Protein 2CGQ (pdb70)

Solvent-accessible surface area: 4655 Å² total; per-residue (Å²): 100,48,86,128,29,0,30,55,7,0,49,141,12,25,220,40,137,106,57,15,72,49,112,20,48,1,81,120,64,12,47,4,72,96,113,68,51,134,62,0,20,43,45,0,45,124,87,39,133,16,61,20,61,162,172,76,25,118,92,18,126,34,0,15,50,1,16,85,20,0,42,11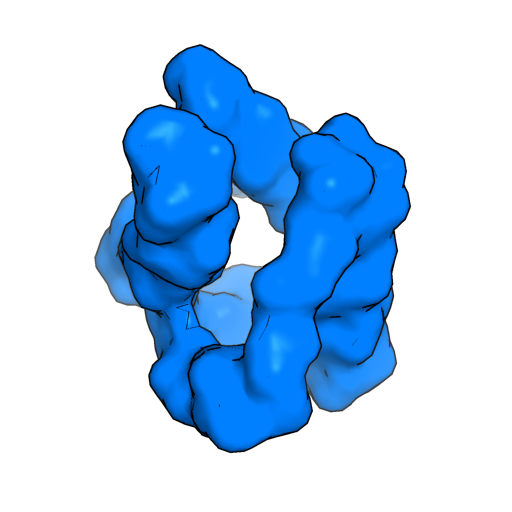8,126,153

Sequence (74 aa):
AMEEAINATIQRILRTDRGITANQVLVDDLGFDSLKLFQLITELEDEFDIAISFRDAQQNIKTVGDVYTSVAVWF

Secondary structure (DSSP, 8-state):
-HHHHHHHHHHHHHT--S---TT-BTTTTT---HHHHHHHHHHHHHHHT----HHHHHH--BHHHHHHHHHTT-

CATH classification: 1.10.1200.10

Structure (mmCIF, N/CA/C/O backbone):
data_2CGQ
#
_entry.id   2CGQ
#
_cell.length_a   45.222
_cell.length_b   45.222
_cell.length_c   78.152
_cell.angle_alpha   90.00
_cell.angle_beta   90.00
_cell.angle_gamma   120.00
#
_symmetry.space_group_name_H-M   'P 32 2 1'
#
loop_
_entity.id
_entity.type
_entity.pdbx_description
1 polymer 'ACYL CARRIER PROTEIN ACPA'
2 water water
#
loop_
_atom_site.group_PDB
_atom_site.id
_atom_site.type_symbol
_atom_site.label_atom_id
_atom_site.label_alt_id
_atom_site.label_comp_id
_atom_site.label_asym_id
_atom_site.label_entity_id
_atom_site.label_seq_id
_atom_site.pdbx_PDB_ins_code
_atom_site.Cartn_x
_atom_site.Cartn_y
_atom_site.Cartn_z
_atom_site.occupancy
_atom_site.B_iso_or_equiv
_atom_site.auth_seq_id
_atom_site.auth_comp_id
_atom_site.auth_asym_id
_atom_site.auth_atom_id
_atom_site.pdbx_PDB_model_num
ATOM 1 N N . ALA A 1 26 ? 5.186 5.160 18.128 1.00 40.22 0 ALA A N 1
ATOM 2 C CA . ALA A 1 26 ? 3.788 5.490 18.595 1.00 39.84 0 ALA A CA 1
ATOM 3 C C . ALA A 1 26 ? 3.846 6.358 19.833 1.00 39.93 0 ALA A C 1
ATOM 4 O O . ALA A 1 26 ? 3.565 7.575 19.773 1.00 39.61 0 ALA A O 1
ATOM 6 N N . MET A 1 27 ? 4.211 5.741 20.961 1.00 39.04 1 MET A N 1
ATOM 7 C CA . MET A 1 27 ? 4.697 6.518 22.101 1.00 37.76 1 MET A CA 1
ATOM 8 C C . MET A 1 27 ? 5.934 7.296 21.647 1.00 35.08 1 MET A C 1
ATOM 9 O O . MET A 1 27 ? 6.115 8.482 21.941 1.00 32.12 1 MET A O 1
ATOM 14 N N . GLU A 1 28 ? 6.811 6.616 20.948 1.00 34.09 2 GLU A N 1
ATOM 15 C CA . GLU A 1 28 ? 8.037 7.250 20.481 1.00 35.67 2 GLU A CA 1
ATOM 16 C C . GLU A 1 28 ? 7.781 8.376 19.508 1.00 34.54 2 GLU A C 1
ATOM 17 O O . GLU A 1 28 ? 8.457 9.402 19.591 1.00 34.69 2 GLU A O 1
ATOM 23 N N . GLU A 1 29 ? 6.838 8.178 18.584 1.00 33.91 3 GLU A N 1
ATOM 24 C CA . GLU A 1 29 ? 6.469 9.223 17.618 1.00 34.01 3 GLU A CA 1
ATOM 25 C C . GLU A 1 29 ? 5.944 10.468 18.308 1.00 32.84 3 GLU A C 1
ATOM 26 O O . GLU A 1 29 ? 6.249 11.589 17.903 1.00 31.44 3 GLU A O 1
ATOM 32 N N . ALA A 1 30 ? 5.124 10.267 19.333 1.00 31.05 4 ALA A N 1
AT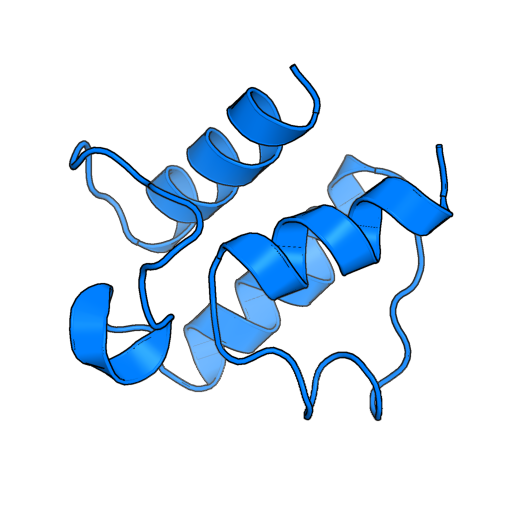OM 33 C CA . ALA A 1 30 ? 4.618 11.370 20.136 1.00 30.61 4 ALA A CA 1
ATOM 34 C C . ALA A 1 30 ? 5.720 12.087 20.881 1.00 29.35 4 ALA A C 1
ATOM 35 O O . ALA A 1 30 ? 5.734 13.320 20.971 1.00 28.44 4 ALA A O 1
ATOM 37 N N . ILE A 1 31 ? 6.680 11.333 21.424 1.00 28.82 5 ILE A N 1
ATOM 38 C CA . ILE A 1 31 ? 7.772 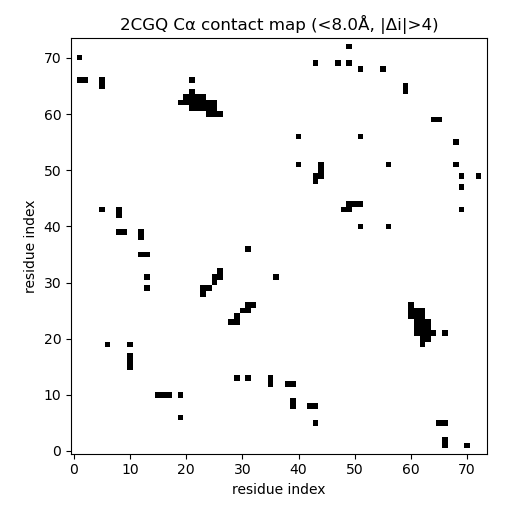11.993 22.143 1.00 28.91 5 ILE A CA 1
ATOM 39 C C . ILE A 1 31 ? 8.593 12.808 21.157 1.00 28.81 5 ILE A C 1
ATOM 40 O O . ILE A 1 31 ? 9.000 13.936 21.467 1.00 30.20 5 ILE A O 1
ATOM 45 N N . ASN A 1 32 ? 8.837 12.250 19.963 1.00 30.61 6 ASN A N 1
ATOM 46 C CA . ASN A 1 32 ? 9.578 12.962 18.914 1.00 29.06 6 ASN A CA 1
ATOM 47 C C . ASN A 1 32 ? 8.883 14.235 18.528 1.00 29.74 6 ASN A C 1
ATOM 48 O O . ASN A 1 32 ? 9.527 15.280 18.395 1.00 29.75 6 ASN A O 1
ATOM 53 N N . ALA A 1 33 ? 7.566 14.166 18.350 1.00 29.26 7 ALA A N 1
ATOM 54 C CA . ALA A 1 33 ? 6.774 15.371 18.002 1.00 28.39 7 ALA A CA 1
ATOM 55 C C . ALA A 1 33 ? 6.924 16.457 19.082 1.00 28.66 7 ALA A C 1
ATOM 56 O O . ALA A 1 33 ? 7.062 17.628 18.730 1.00 27.83 7 ALA A O 1
ATOM 58 N N . THR A 1 34 ? 6.903 16.068 20.362 1.00 28.08 8 THR A N 1
ATOM 59 C CA . THR A 1 34 ? 7.041 17.032 21.472 1.00 27.82 8 THR A CA 1
ATOM 60 C C . THR A 1 34 ? 8.439 17.651 21.438 1.00 26.36 8 THR A C 1
ATOM 61 O O . THR A 1 34 ? 8.629 18.881 21.596 1.00 25.24 8 THR A O 1
ATOM 65 N N . ILE A 1 35 ? 9.443 16.795 21.266 1.00 26.23 9 ILE A N 1
ATOM 66 C CA . ILE A 1 35 ? 10.813 17.280 21.089 1.00 25.64 9 ILE A CA 1
ATOM 67 C C . ILE A 1 35 ? 10.913 18.290 19.934 1.00 26.98 9 ILE A C 1
ATOM 68 O O . ILE A 1 35 ? 11.476 19.367 20.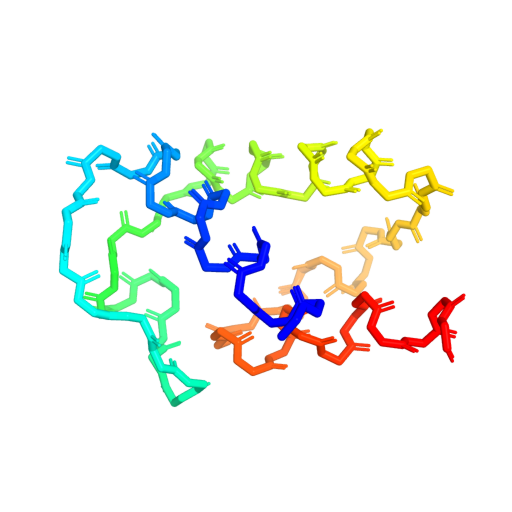058 1.00 26.13 9 ILE A O 1
ATOM 73 N N . GLN A 1 36 ? 10.347 17.931 18.790 1.00 28.17 10 GLN A N 1
ATOM 74 C CA . GLN A 1 36 ? 10.323 18.854 17.661 1.00 28.54 10 GLN A CA 1
ATOM 75 C C . GLN A 1 36 ? 9.580 20.152 17.931 1.00 29.22 10 GLN A C 1
ATOM 76 O O . GLN A 1 36 ? 10.022 21.215 17.474 1.00 29.54 10 GLN A O 1
ATOM 82 N N . ARG A 1 37 ? 8.447 20.078 18.632 1.00 29.46 11 ARG A N 1
ATOM 83 C CA . ARG A 1 37 ? 7.667 21.272 18.937 1.00 29.79 11 ARG A CA 1
ATOM 84 C C . ARG A 1 37 ? 8.525 22.227 19.803 1.00 29.64 11 ARG A C 1
ATOM 85 O O . ARG A 1 37 ? 8.652 23.416 19.513 1.00 28.31 11 ARG A O 1
ATOM 93 N N . ILE A 1 38 ? 9.130 21.686 20.857 1.00 28.60 12 ILE A N 1
ATOM 94 C CA . ILE A 1 38 ? 9.980 22.481 21.765 1.00 28.66 12 ILE A CA 1
ATOM 95 C C . ILE A 1 38 ?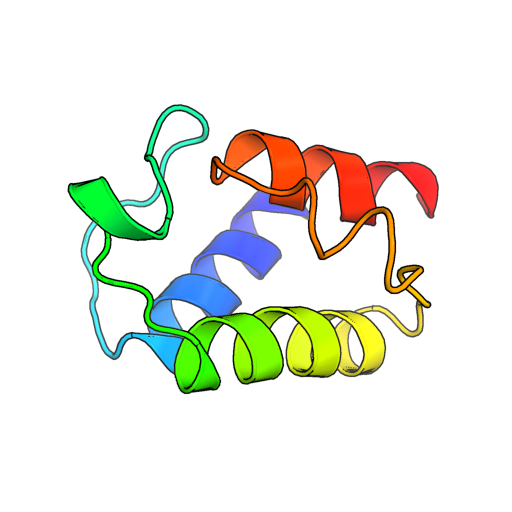 11.181 23.097 21.087 1.00 28.37 12 ILE A C 1
ATOM 96 O O . ILE A 1 38 ? 11.485 24.285 21.306 1.00 29.01 12 ILE A O 1
ATOM 101 N N . LEU A 1 39 ? 11.847 22.361 20.230 1.00 29.33 13 LEU A N 1
ATOM 102 C CA . LEU A 1 39 ? 13.020 22.879 19.554 1.00 29.46 13 LEU A CA 1
ATOM 103 C C . LEU A 1 39 ? 12.663 23.652 18.262 1.00 30.28 13 LEU A C 1
ATOM 104 O O . LEU A 1 39 ? 13.552 24.266 17.650 1.00 29.26 13 LEU A O 1
ATOM 109 N N . ARG A 1 40 ? 11.392 23.620 17.835 1.00 30.54 14 ARG A N 1
ATOM 110 C CA . ARG A 1 40 ? 11.024 24.228 16.551 1.00 30.58 14 ARG A CA 1
ATOM 111 C C . ARG A 1 40 ? 11.875 23.719 15.379 1.00 31.00 14 ARG A C 1
ATOM 112 O O . ARG A 1 40 ? 12.411 24.504 14.572 1.00 31.39 14 ARG A O 1
ATOM 120 N N . THR A 1 41 ? 11.959 22.414 15.244 1.00 30.69 15 THR A N 1
ATOM 121 C CA . THR A 1 41 ? 12.712 21.798 14.144 1.00 32.54 15 THR A CA 1
ATOM 122 C C . THR A 1 41 ? 11.895 20.694 13.506 1.00 32.94 15 THR A C 1
ATOM 123 O O . THR A 1 41 ? 10.966 20.185 14.118 1.00 33.35 15 THR A O 1
ATOM 127 N N . ASP A 1 42 ? 12.211 20.371 12.262 1.00 32.08 16 ASP A N 1
ATOM 128 C CA . ASP A 1 42 ? 11.612 19.219 11.577 1.00 33.05 16 ASP A CA 1
ATOM 129 C C . ASP A 1 42 ? 12.649 18.132 11.375 1.00 33.07 16 ASP A C 1
ATOM 130 O O . ASP A 1 42 ? 12.386 17.123 10.689 1.00 32.99 16 ASP A O 1
ATOM 135 N N . ARG A 1 43 ? 13.844 18.332 11.934 1.00 32.25 17 ARG A N 1
ATOM 136 C CA . ARG A 1 43 ? 14.865 17.312 11.828 1.00 32.70 17 ARG A CA 1
ATOM 137 C C . ARG A 1 43 ? 14.396 16.003 12.433 1.00 31.37 17 ARG A C 1
ATOM 138 O O . ARG A 1 43 ? 13.649 15.987 13.421 1.00 30.88 17 ARG A O 1
ATOM 146 N N . GLY A 1 44 ? 14.852 14.903 11.855 1.00 29.56 18 GLY A N 1
ATOM 147 C CA . GLY A 1 44 ? 14.553 13.599 12.396 1.00 28.83 18 GLY A CA 1
ATOM 148 C C . GLY A 1 44 ? 15.146 13.402 13.791 1.00 28.36 18 GLY A C 1
ATOM 149 O O . GLY A 1 44 ? 16.269 13.847 14.095 1.00 28.06 18 GLY A O 1
ATOM 150 N N . ILE A 1 45 ? 14.383 12.724 14.644 1.00 26.70 19 ILE A N 1
ATOM 151 C CA . ILE A 1 45 ? 14.789 12.456 16.038 1.00 26.39 19 ILE A CA 1
ATOM 152 C C . ILE A 1 45 ? 15.053 10.977 16.228 1.00 25.54 19 ILE A C 1
ATOM 153 O O . ILE A 1 45 ? 14.202 10.177 15.895 1.00 25.76 19 ILE A O 1
ATOM 158 N N . THR A 1 46 ? 16.211 10.609 16.770 1.00 24.48 20 THR A N 1
ATOM 159 C CA . THR A 1 46 ? 16.566 9.206 16.979 1.00 25.00 20 THR A CA 1
ATOM 160 C C . THR A 1 46 ? 17.095 8.974 18.376 1.00 23.12 20 THR A C 1
ATOM 161 O O . THR A 1 46 ? 17.633 9.881 18.993 1.00 24.51 20 THR A O 1
ATOM 165 N N . ALA A 1 47 ? 16.949 7.734 18.868 1.00 24.07 21 ALA A N 1
ATOM 166 C CA . ALA A 1 47 ? 17.218 7.410 20.226 1.00 23.60 21 ALA A CA 1
ATOM 167 C C . ALA A 1 47 ? 18.648 7.645 20.691 1.00 24.21 21 ALA A C 1
ATOM 168 O O . ALA A 1 47 ? 18.866 7.853 21.857 1.00 24.96 21 ALA A O 1
ATOM 170 N N . ASN A 1 48 ? 19.619 7.633 19.761 1.00 23.99 22 ASN A N 1
ATOM 171 C CA . ASN A 1 48 ? 21.038 7.896 20.082 1.00 23.08 22 ASN A CA 1
ATOM 172 C C . ASN A 1 48 ? 21.403 9.361 20.282 1.00 23.98 22 ASN A C 1
ATOM 173 O O . ASN A 1 48 ? 22.479 9.666 20.839 1.00 24.77 22 ASN A O 1
ATOM 178 N N . GLN A 1 49 ? 20.532 10.279 19.886 1.00 25.01 23 GLN A N 1
ATOM 179 C CA . GLN A 1 49 ? 20.846 11.718 19.960 1.00 25.83 23 GLN A CA 1
ATOM 180 C C . GLN A 1 49 ? 20.960 12.205 21.378 1.00 26.48 23 GLN A C 1
ATOM 181 O O . GLN A 1 49 ? 20.063 11.973 22.214 1.00 27.33 23 GLN A O 1
ATOM 187 N N . VAL A 1 50 ? 22.095 12.851 21.641 1.00 26.46 24 VAL A N 1
ATOM 188 C CA . VAL A 1 50 ? 22.362 13.531 22.900 1.00 25.95 24 VAL A CA 1
ATOM 189 C C . VAL A 1 50 ? 21.571 14.837 22.939 1.00 26.31 24 VAL A C 1
ATOM 190 O O . VAL A 1 50 ? 21.730 15.675 22.052 1.00 26.04 24 VAL A O 1
ATOM 194 N N . LEU A 1 51 ? 20.733 15.021 23.954 1.00 26.91 25 LEU A N 1
ATOM 195 C CA . LEU A 1 51 ? 19.766 16.148 23.972 1.00 27.14 25 LEU A CA 1
ATOM 196 C C . LEU A 1 51 ? 20.470 17.485 23.862 1.00 27.59 25 LEU A C 1
ATOM 197 O O . LEU A 1 51 ? 20.148 18.318 23.006 1.00 28.38 25 LEU A O 1
ATOM 202 N N . VAL A 1 52 ? 21.492 17.640 24.660 1.00 28.02 26 VAL A N 1
ATOM 203 C CA . VAL A 1 52 ? 22.309 18.861 24.609 1.00 28.85 26 VAL A CA 1
ATOM 204 C C . VAL A 1 52 ? 23.212 18.891 23.380 1.00 27.98 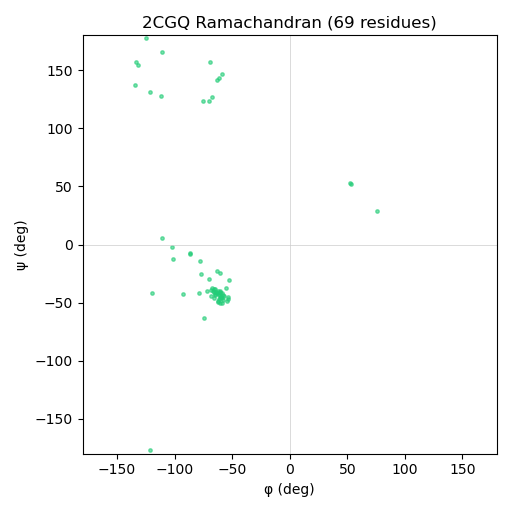26 VAL A C 1
ATOM 205 O O . VAL A 1 52 ? 23.040 19.765 22.543 1.00 28.40 26 VAL A O 1
ATOM 209 N N . ASP A 1 53 ? 24.152 17.946 23.267 1.00 27.57 27 ASP A N 1
ATOM 210 C CA . ASP A 1 53 ? 25.219 18.040 22.262 1.00 28.49 27 ASP A CA 1
ATOM 211 C C . ASP A 1 53 ? 24.721 17.957 20.836 1.00 28.58 27 ASP A C 1
ATOM 212 O O . ASP A 1 53 ? 25.242 18.648 19.943 1.00 28.60 27 ASP A O 1
ATOM 217 N N . ASP A 1 54 ? 23.721 17.110 20.599 1.00 27.38 28 ASP A N 1
ATOM 218 C CA . ASP A 1 54 ? 23.182 16.897 19.252 1.00 27.93 28 ASP A CA 1
ATOM 219 C C . ASP A 1 54 ? 21.992 17.765 18.871 1.00 27.95 28 ASP A C 1
ATOM 220 O O . ASP A 1 54 ? 21.924 18.235 17.740 1.00 27.53 28 ASP A O 1
ATOM 225 N N . LEU A 1 55 ? 21.047 17.939 19.796 1.00 27.26 29 LEU A N 1
ATOM 226 C CA . LEU A 1 55 ? 19.773 18.617 19.507 1.00 28.41 29 LEU A CA 1
ATOM 227 C C . LEU A 1 55 ? 19.685 20.061 19.984 1.00 28.18 29 LEU A C 1
ATOM 228 O O . LEU A 1 55 ? 18.746 20.789 19.604 1.00 29.74 29 LEU A O 1
ATOM 233 N N . GLY A 1 56 ? 20.650 20.448 20.813 1.00 28.42 30 GLY A N 1
ATOM 234 C CA . GLY A 1 56 ? 20.789 21.785 21.345 1.00 29.33 30 GLY A CA 1
ATOM 235 C C . GLY A 1 56 ? 19.818 22.143 22.456 1.00 28.94 30 GLY A C 1
ATOM 236 O O . GLY A 1 56 ? 19.438 23.320 22.621 1.00 28.09 30 GLY A O 1
ATOM 237 N N . PHE A 1 57 ? 19.370 21.165 23.229 1.00 28.43 31 PHE A N 1
ATOM 238 C CA . PHE A 1 57 ? 18.629 21.458 24.442 1.00 28.93 31 PHE A CA 1
ATOM 239 C C . PHE A 1 57 ? 19.501 22.251 25.404 1.00 29.49 31 PHE A C 1
ATOM 240 O O . PHE A 1 57 ? 20.701 22.030 25.508 1.00 29.44 31 PHE A O 1
ATOM 248 N N . ASP A 1 58 ? 18.864 23.188 26.101 1.00 30.29 32 ASP A N 1
ATOM 249 C CA . ASP A 1 58 ? 19.458 23.916 27.184 1.00 30.75 32 ASP A CA 1
ATOM 250 C C . ASP A 1 58 ? 18.591 23.648 28.421 1.00 31.35 32 ASP A C 1
ATOM 251 O O . ASP A 1 58 ? 17.671 22.834 28.382 1.00 30.48 32 ASP A O 1
ATOM 256 N N . SER A 1 59 ? 18.914 24.268 29.543 1.00 30.98 33 SER A N 1
ATOM 257 C CA . SER A 1 59 ? 18.186 23.945 30.752 1.00 30.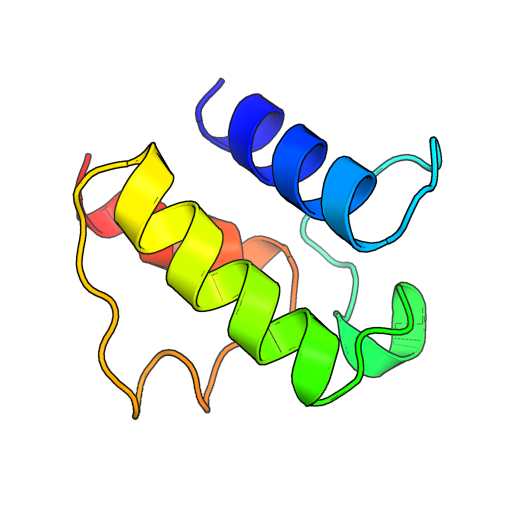12 33 SER A CA 1
ATOM 258 C C . SER A 1 59 ? 16.696 24.285 30.662 1.00 29.09 33 SER A C 1
ATOM 259 O O . SER A 1 59 ? 15.877 23.513 31.126 1.00 26.58 33 SER A O 1
ATOM 262 N N . LEU A 1 60 ? 16.365 25.420 30.053 1.00 28.51 34 LEU A N 1
ATOM 263 C CA . LEU A 1 60 ? 14.949 25.796 29.890 1.00 28.12 34 LEU A CA 1
ATOM 264 C C . LEU A 1 60 ? 14.280 24.708 29.021 1.00 27.77 34 LEU A C 1
ATOM 265 O O . LEU A 1 60 ? 13.217 24.272 29.340 1.00 25.77 34 LEU A O 1
ATOM 270 N N . LYS A 1 61 ? 14.865 24.321 27.886 1.00 26.35 35 LYS A N 1
ATOM 271 C CA . LYS A 1 61 ? 14.151 23.434 26.982 1.00 27.82 35 LYS A CA 1
ATOM 272 C C . LYS A 1 61 ? 14.037 22.041 27.589 1.00 27.04 35 LYS A C 1
ATOM 273 O O . LYS A 1 61 ? 13.081 21.306 27.334 1.00 25.94 35 LYS A O 1
ATOM 279 N N . LEU A 1 62 ? 15.006 21.659 28.405 1.00 27.66 36 LEU A N 1
ATOM 280 C CA . LEU A 1 62 ? 14.885 20.369 29.096 1.00 27.34 36 LEU A CA 1
ATOM 281 C C . LEU A 1 62 ? 13.756 20.405 30.122 1.00 26.25 36 LEU A C 1
ATOM 282 O O . LEU A 1 62 ? 13.065 19.410 30.294 1.00 26.88 36 LEU A O 1
ATOM 287 N N . PHE A 1 63 ? 13.601 21.534 30.831 1.00 26.50 37 PHE A N 1
ATOM 288 C CA . PHE A 1 63 ? 12.491 21.701 31.757 1.00 25.92 37 PHE A CA 1
ATOM 289 C C . PHE A 1 63 ? 11.171 21.615 31.016 1.00 24.82 37 PHE A C 1
ATOM 290 O O . PHE A 1 63 ? 10.218 21.012 31.466 1.00 23.51 37 PHE A O 1
ATOM 298 N N . GLN A 1 64 ? 11.098 22.280 29.850 1.00 25.20 38 GLN A N 1
ATOM 299 C CA . GLN A 1 64 ? 9.911 22.191 29.017 1.00 25.05 38 GLN A CA 1
ATOM 300 C C . GLN A 1 64 ? 9.646 20.753 28.638 1.00 25.26 38 GLN A C 1
ATOM 301 O O . GLN A 1 64 ? 8.509 20.309 28.660 1.00 24.41 38 GLN A O 1
ATOM 307 N N . LEU A 1 65 ? 10.672 20.024 28.221 1.00 25.36 39 LEU A N 1
ATOM 308 C CA . LEU A 1 65 ? 10.461 18.647 27.807 1.00 25.42 39 LEU A CA 1
ATOM 309 C C . LEU A 1 65 ? 9.865 17.799 28.913 1.00 24.87 39 LEU A C 1
ATOM 310 O O . LEU A 1 65 ? 8.884 17.082 28.688 1.00 25.08 39 LEU A O 1
ATOM 315 N N . ILE A 1 66 ? 10.458 17.859 30.086 1.00 25.30 40 ILE A N 1
ATOM 316 C CA . ILE A 1 66 ? 9.971 17.025 31.218 1.00 26.32 40 ILE A CA 1
ATOM 317 C C . ILE A 1 66 ? 8.511 17.373 31.565 1.00 25.00 40 ILE A C 1
ATOM 318 O O . ILE A 1 66 ? 7.641 16.526 31.651 1.00 24.88 40 ILE A O 1
ATOM 323 N N . THR A 1 67 ? 8.230 18.644 31.740 1.00 25.58 41 THR A N 1
ATOM 324 C CA . THR A 1 67 ? 6.922 19.087 32.146 1.00 26.07 41 THR A CA 1
ATOM 325 C C . THR A 1 67 ? 5.868 18.844 31.031 1.00 25.61 41 THR A C 1
ATOM 326 O O . THR A 1 67 ? 4.728 18.405 31.312 1.00 25.60 41 THR A O 1
ATOM 330 N N . GLU A 1 68 ? 6.217 19.161 29.763 1.00 25.52 42 GLU A N 1
ATOM 331 C CA . GLU A 1 68 ? 5.319 18.818 28.644 1.00 25.65 42 GLU A CA 1
ATOM 332 C C . GLU A 1 68 ? 4.939 17.329 28.623 1.00 25.12 42 GLU A C 1
ATOM 333 O O . GLU A 1 68 ? 3.779 16.984 28.366 1.00 24.52 42 GLU A O 1
ATOM 344 N N . LEU A 1 69 ? 5.912 16.441 28.782 1.00 25.97 43 LEU A N 1
ATOM 345 C CA . LEU A 1 69 ? 5.646 15.021 28.803 1.00 25.55 43 LEU A CA 1
ATOM 346 C C . LEU A 1 69 ? 4.830 14.594 30.009 1.00 25.60 43 LEU A C 1
ATOM 347 O O . LEU A 1 69 ? 3.869 13.806 29.878 1.00 25.17 4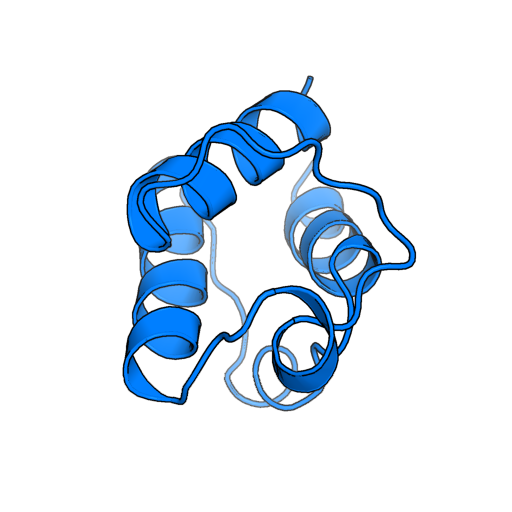3 LEU A O 1
ATOM 352 N N . GLU A 1 70 ? 5.129 15.181 31.175 1.00 25.32 44 GLU A N 1
ATOM 353 C CA . GLU A 1 70 ? 4.259 14.899 32.338 1.00 25.59 44 GLU A CA 1
ATOM 354 C C . GLU A 1 70 ? 2.798 15.278 32.065 1.00 25.80 44 GLU A C 1
ATOM 355 O O . GLU A 1 70 ? 1.855 14.520 32.347 1.00 26.82 44 GLU A O 1
ATOM 361 N N . ASP A 1 71 ? 2.598 16.436 31.454 1.00 25.72 45 ASP A N 1
ATOM 362 C CA . ASP A 1 71 ? 1.243 16.845 31.137 1.00 26.91 45 ASP A CA 1
ATOM 363 C C . ASP A 1 71 ? 0.626 16.022 29.995 1.00 27.99 45 ASP A C 1
ATOM 364 O O . ASP A 1 71 ? -0.577 15.752 30.005 1.00 28.23 45 ASP A O 1
ATOM 369 N N . GLU A 1 72 ? 1.426 15.730 28.972 1.00 28.06 46 GLU A N 1
ATOM 370 C CA . GLU A 1 72 ? 0.944 15.020 27.770 1.00 28.86 46 GLU A CA 1
ATOM 371 C C . GLU A 1 72 ? 0.515 13.618 28.094 1.00 28.67 46 GLU A C 1
ATOM 372 O O . GLU A 1 72 ? -0.496 13.127 27.601 1.00 28.03 46 GLU A O 1
ATOM 378 N N . PHE A 1 73 ? 1.299 12.955 28.911 1.00 27.98 47 PHE A N 1
ATOM 379 C CA . PHE A 1 73 ? 1.091 11.543 29.209 1.00 28.55 47 PHE A CA 1
ATOM 380 C C . PHE A 1 73 ? 0.439 11.323 30.557 1.00 28.08 47 PHE A C 1
ATOM 381 O O . PHE A 1 73 ? 0.096 10.181 30.861 1.00 27.78 47 PHE A O 1
ATOM 389 N N . ASP A 1 74 ? 0.181 12.393 31.306 1.00 27.60 48 ASP A N 1
ATOM 390 C CA . ASP A 1 74 ? -0.331 12.311 32.683 1.00 28.39 48 ASP A CA 1
ATOM 391 C C . ASP A 1 74 ? 0.545 11.381 33.521 1.00 28.55 48 ASP A C 1
ATOM 392 O O . ASP A 1 74 ? 0.065 10.421 34.194 1.00 28.21 48 ASP A O 1
ATOM 397 N N . ILE A 1 75 ? 1.837 11.683 33.492 1.00 27.03 49 ILE A N 1
ATOM 398 C CA . ILE A 1 75 ? 2.816 10.947 34.269 1.00 27.47 49 ILE A CA 1
ATOM 399 C C . ILE A 1 75 ? 3.597 11.924 35.140 1.00 26.98 49 ILE A C 1
ATOM 400 O O . ILE A 1 75 ? 3.381 13.141 35.110 1.00 24.80 49 ILE A O 1
ATOM 405 N N . ALA A 1 76 ? 4.495 11.354 35.934 1.00 25.96 50 ALA A N 1
ATOM 406 C CA . ALA A 1 76 ? 5.434 12.108 36.766 1.00 26.65 50 ALA A CA 1
ATOM 407 C C . ALA A 1 76 ? 6.796 11.508 36.609 1.00 26.92 50 ALA A C 1
ATOM 408 O O . ALA A 1 76 ? 6.949 10.290 36.609 1.00 25.88 50 ALA A O 1
ATOM 410 N N . ILE A 1 77 ? 7.800 12.370 36.490 1.00 27.19 51 ILE A N 1
ATOM 411 C CA . ILE A 1 77 ? 9.177 11.974 36.365 1.00 27.26 51 ILE A CA 1
ATOM 412 C C . ILE A 1 77 ? 9.927 12.618 37.538 1.00 28.10 51 ILE A C 1
ATOM 413 O O . ILE A 1 77 ? 9.754 13.795 37.814 1.00 26.51 51 ILE A O 1
ATOM 418 N N . SER A 1 78 ? 10.726 11.815 38.243 1.00 26.02 52 SER A N 1
ATOM 419 C CA . SER A 1 78 ? 11.390 12.298 39.432 1.00 26.10 52 SER A CA 1
ATOM 420 C C . SER A 1 78 ? 12.444 13.306 38.996 1.00 26.18 52 SER A C 1
ATOM 421 O O . SER A 1 78 ? 12.931 13.259 37.859 1.00 25.83 52 SER A O 1
ATOM 424 N N . PHE A 1 79 ? 12.828 14.201 39.902 1.00 24.55 53 PHE A N 1
ATOM 425 C CA . PHE A 1 79 ? 13.884 15.137 39.553 1.00 25.14 53 PHE A CA 1
ATOM 426 C C . PHE A 1 79 ? 15.158 14.334 39.230 1.00 24.69 53 PHE A C 1
ATOM 427 O O . PHE A 1 79 ? 15.915 14.680 38.284 1.00 24.74 53 PHE A O 1
ATOM 435 N N . ARG A 1 80 ? 15.407 13.300 40.020 1.00 24.75 54 ARG A N 1
ATOM 436 C CA . ARG A 1 80 ? 16.632 12.524 39.897 1.00 24.57 54 ARG A CA 1
ATOM 437 C C . ARG A 1 80 ? 16.714 11.890 38.492 1.00 25.46 54 ARG A C 1
ATOM 438 O O . ARG A 1 80 ? 17.759 11.907 37.798 1.00 26.82 54 ARG A O 1
ATOM 446 N N . ASP A 1 81 ? 15.615 11.308 38.077 1.00 24.36 55 ASP A N 1
ATOM 447 C CA . ASP A 1 81 ? 15.548 10.705 36.724 1.00 26.84 55 ASP A CA 1
ATOM 448 C C . ASP A 1 81 ? 15.683 11.754 35.658 1.00 26.82 55 ASP A C 1
ATOM 449 O O . ASP A 1 81 ? 16.425 11.564 34.715 1.00 26.47 55 ASP A O 1
ATOM 454 N N . ALA A 1 82 ? 15.008 12.902 35.820 1.00 26.25 56 ALA A N 1
ATOM 455 C CA . ALA A 1 82 ? 15.153 13.978 34.856 1.00 27.82 56 ALA A CA 1
ATOM 456 C C . ALA A 1 82 ? 16.595 14.415 34.719 1.00 28.80 56 ALA A C 1
ATOM 457 O O . ALA A 1 82 ? 17.059 14.621 33.586 1.00 29.25 56 ALA A O 1
ATOM 459 N N A GLN A 1 83 ? 17.287 14.609 35.868 0.50 27.69 57 GLN A N 1
ATOM 460 N N B GLN A 1 83 ? 17.321 14.544 35.824 0.50 26.88 57 GLN A N 1
ATOM 461 C CA A GLN A 1 83 ? 18.741 14.906 35.942 0.50 29.37 57 GLN A CA 1
ATOM 462 C CA B GLN A 1 83 ? 18.702 14.978 35.740 0.50 27.88 57 GLN A CA 1
ATOM 463 C C A GLN A 1 83 ? 19.566 13.995 35.045 0.50 28.90 57 GLN A C 1
ATOM 464 C C B GLN A 1 83 ? 19.657 13.970 35.136 0.50 28.12 57 GLN A C 1
ATOM 465 O O A GLN A 1 83 ? 20.505 14.440 34.349 0.50 30.27 57 GLN A O 1
ATOM 466 O O B GLN A 1 83 ? 20.785 14.331 34.747 0.50 29.02 57 GLN A O 1
ATOM 477 N N . ASN A 1 84 ? 19.256 12.716 35.134 1.00 29.52 58 ASN A N 1
ATOM 478 C CA . ASN A 1 84 ? 20.036 11.650 34.543 1.00 29.52 58 ASN A CA 1
ATOM 479 C C . ASN A 1 84 ? 19.718 11.417 33.065 1.00 30.07 58 ASN A C 1
ATOM 480 O O . ASN A 1 84 ? 20.400 10.646 32.445 1.00 29.60 58 ASN A O 1
ATOM 485 N N . ILE A 1 85 ? 18.681 12.052 32.511 1.00 29.68 59 ILE A N 1
ATOM 486 C CA . ILE A 1 85 ? 18.346 11.896 31.095 1.00 30.21 59 ILE A CA 1
ATOM 487 C C . ILE A 1 85 ? 19.396 12.583 30.233 1.00 31.77 59 ILE A C 1
ATOM 488 O O . ILE A 1 85 ? 19.639 13.798 30.384 1.00 32.17 59 ILE A O 1
ATOM 493 N N . LYS A 1 86 ? 20.011 11.822 29.327 1.00 30.34 60 LYS A N 1
ATOM 494 C CA . LYS A 1 86 ? 21.050 12.371 28.481 1.00 29.46 60 LYS A CA 1
ATOM 495 C C . LYS A 1 86 ? 20.696 12.289 26.987 1.00 28.61 60 LYS A C 1
ATOM 496 O O . LYS A 1 86 ? 21.028 13.194 26.239 1.00 27.59 60 LYS A O 1
ATOM 502 N N . THR A 1 87 ? 20.125 11.153 26.577 1.00 27.75 61 THR A N 1
ATOM 503 C CA . THR A 1 87 ? 19.752 10.918 25.199 1.00 26.51 61 THR A CA 1
ATOM 504 C C . THR A 1 87 ? 18.261 10.874 24.981 1.00 26.45 61 THR A C 1
ATOM 505 O O . THR A 1 87 ? 17.496 10.653 25.916 1.00 25.45 61 THR A O 1
ATOM 509 N N . VAL A 1 88 ? 17.876 10.968 23.719 1.00 24.78 62 VAL A N 1
ATOM 510 C CA . VAL A 1 88 ? 16.481 10.748 23.330 1.00 25.25 62 VAL A CA 1
ATOM 511 C C . VAL A 1 88 ? 16.000 9.377 23.876 1.00 25.58 62 VAL A C 1
ATOM 512 O O . VAL A 1 88 ? 14.889 9.274 24.408 1.00 25.46 62 VAL A O 1
ATOM 516 N N . GLY A 1 89 ? 16.804 8.329 23.734 1.00 26.13 63 GLY A N 1
ATOM 517 C CA . GLY A 1 89 ? 16.416 7.034 24.234 1.00 25.29 63 GLY A CA 1
ATOM 518 C C . GLY A 1 89 ? 16.050 7.015 25.702 1.00 25.12 63 GLY A C 1
ATOM 519 O O . GLY A 1 89 ? 15.138 6.305 26.103 1.00 25.32 63 GLY A O 1
ATOM 520 N N . ASP A 1 90 ? 16.768 7.792 26.499 1.00 25.12 64 ASP A N 1
ATOM 521 C CA . ASP A 1 90 ? 16.553 7.888 27.977 1.00 26.74 64 ASP A CA 1
ATOM 522 C C . ASP A 1 90 ? 15.151 8.511 28.217 1.00 26.79 64 ASP A C 1
ATOM 523 O O . ASP A 1 90 ? 14.389 8.098 29.106 1.00 25.92 64 ASP A O 1
ATOM 528 N N . VAL A 1 91 ? 14.805 9.478 27.370 1.00 27.11 65 VAL A N 1
ATOM 529 C CA . VAL A 1 91 ? 13.447 10.069 27.390 1.00 27.27 65 VAL A CA 1
ATOM 530 C C . VAL A 1 91 ? 12.383 8.993 27.082 1.00 27.77 65 VAL A C 1
ATOM 531 O O . VAL A 1 91 ? 11.367 8.859 27.805 1.00 28.40 65 VAL A O 1
ATOM 535 N N . TYR A 1 92 ? 12.603 8.171 26.033 1.00 26.99 66 TYR A N 1
ATOM 536 C CA . TYR A 1 92 ? 11.671 7.084 25.725 1.00 28.02 66 TYR A CA 1
ATOM 537 C C . TYR A 1 92 ? 11.479 6.144 26.889 1.00 29.11 66 TYR A C 1
ATOM 538 O O . TYR A 1 92 ? 10.383 5.767 27.205 1.00 29.22 66 TYR A O 1
ATOM 547 N N . THR A 1 93 ? 12.557 5.750 27.555 1.00 28.99 67 THR A N 1
ATOM 548 C CA . THR A 1 93 ? 12.426 4.713 28.592 1.00 29.39 67 THR A CA 1
ATOM 549 C C . THR A 1 93 ? 11.818 5.358 29.846 1.00 29.41 67 THR A C 1
ATOM 550 O O . THR A 1 93 ? 11.125 4.671 30.608 1.00 30.55 67 THR A O 1
ATOM 554 N N . SER A 1 94 ? 11.994 6.663 30.024 1.00 29.39 68 SER A N 1
ATOM 555 C CA . SER A 1 94 ? 11.372 7.374 31.179 1.00 30.31 68 SER A CA 1
ATOM 556 C C . SER A 1 94 ? 9.854 7.403 31.048 1.00 31.15 68 SER A C 1
ATOM 557 O O . SER A 1 94 ? 9.140 7.282 32.070 1.00 31.94 68 SER A O 1
ATOM 562 N N . VAL A 1 95 ? 9.351 7.570 29.821 1.00 30.03 69 VAL A N 1
ATOM 563 C CA . VAL A 1 95 ? 7.929 7.500 29.575 1.00 31.30 69 VAL A CA 1
ATOM 564 C C . VAL A 1 95 ? 7.451 6.042 29.513 1.00 32.18 69 VAL A C 1
ATOM 565 O O . VAL A 1 95 ? 6.372 5.728 30.019 1.00 32.74 69 VAL A O 1
ATOM 569 N N . ALA A 1 96 ? 8.218 5.170 28.858 1.00 32.91 70 ALA A N 1
ATOM 570 C CA . ALA A 1 96 ? 7.818 3.739 28.718 1.00 33.22 70 ALA A CA 1
ATOM 571 C C . ALA A 1 96 ? 7.485 3.036 30.016 1.00 34.02 70 ALA A C 1
ATOM 572 O O . ALA A 1 96 ? 6.682 2.081 30.015 1.00 35.50 70 ALA A O 1
ATOM 574 N N . VAL A 1 97 ? 8.109 3.440 31.111 1.00 34.71 71 VAL A N 1
ATOM 575 C CA . VAL A 1 97 ? 7.851 2.801 32.401 1.00 35.61 71 VAL A CA 1
ATOM 576 C C . VAL A 1 97 ? 6.406 2.978 32.844 1.00 34.33 71 VAL A C 1
ATOM 577 O O . VAL A 1 97 ? 5.898 2.169 33.602 1.00 35.84 71 VAL A O 1
ATOM 581 N N . TRP A 1 98 ? 5.734 4.001 32.329 1.00 34.01 72 TRP A N 1
ATOM 582 C CA . TRP A 1 98 ? 4.338 4.249 32.678 1.00 34.60 72 TRP A CA 1
ATOM 583 C C . TRP A 1 98 ? 3.348 3.465 31.802 1.00 34.75 72 TRP A C 1
ATOM 584 O O . TRP A 1 98 ? 2.164 3.465 32.091 1.00 35.97 72 TRP A O 1
ATOM 595 N N . PHE A 1 99 ? 3.839 2.786 30.770 1.00 35.93 73 PHE A N 1
ATOM 596 C CA . PHE A 1 99 ? 2.981 2.067 29.800 1.00 36.03 73 PHE A CA 1
ATOM 597 C C . PHE A 1 99 ? 3.473 0.658 29.461 1.00 37.26 73 PHE A C 1
ATOM 598 O O . PHE A 1 99 ? 4.221 0.055 30.232 1.00 37.77 73 PHE A O 1
#

Nearest PDB structures (foldseek):
  2cgq-assembly1_A  TM=1.014E+00  e=6.870E-12  Mycobacterium tuberculosis H37Rv
  3eje-assembly1_A  TM=9.444E-01  e=5.740E-05  Escherichia coli K-12
  8jfn-assembly1_B  TM=9.585E-01  e=1.253E-04  Helicobacter pylori
  4ihh-assembly2_K  TM=9.232E-01  e=8.480E-05  Escherichia coli str. 'clone D i14'
  8j9j-assembly1_AB  TM=8.571E-01  e=6.126E-05  Euglena gracilis

InterPro domains:
  IPR003231 Acyl carrier protein [PTHR20863] (3-70)
  IPR009081 Phosphopantetheine binding ACP domain [PF00550] (5-66)
  IPR009081 Phosphopantetheine binding ACP domain [PS50075] (1-73)
  IPR036736 ACP-like superfamily [G3DSA:1.10.1200.10] (1-87)
  IPR036736 ACP-like superfamily [SSF47336] (4-75)

Foldseek 3Di:
DLLVVLQVQLCVLLVDPDDFDFADFCCPGSNDDPVSLVVSQVVLCVVLVHHADVVLSVVDTTSNSVVVRSVVVD

Radius of gyration: 10.96 Å; Cα contacts (8 Å, |Δi|>4): 66; chains: 1; bounding box: 26×24×28 Å

B-factor: mean 30.66, std 6.07, range [21.38, 59.6]

Organism: Mycobacterium tuberculosis (strain CDC 1551 / Oshkosh) (NCBI:txid83331)